Protein AF-A0A8K0K3Z9-F1 (afdb_monomer_lite)

Radius of gyration: 25.79 Å; chains: 1; bounding box: 66×48×70 Å

Secondary structure (DSSP, 8-state):
---HHHHHHHHHHHHHHHHHHHHHT--S---PPPHHHHHHSHHHHHHHHHHHTT----HHHHHHHHHTTT-S-PPP----SS----HHHHHHHHHHHHHHHHHHHHHHHH------------PPPPPPPGGGS-------PPPPGGGGSPP-----

Organism: Ladona fulva (NCBI:txid1238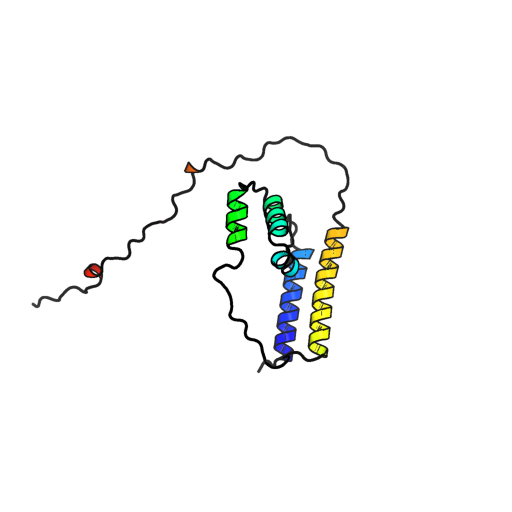51)

InterPro domains:
  IPR027417 P-loop containing nucleoside triphosphate hydrolase [G3DSA:3.40.50.300] (1-84)
  IPR027417 P-loop containing nucleoside triphosphate hydrolase [SSF52540] (10-79)
  IPR051589 Sialate:O-sulfotransferase [PTHR45964] (2-114)

Foldseek 3Di:
DQDPVNVLVVVLVVVLCVLCCCLPVDDDDDDDDDPVCCVVPVLVSVVVVCVSVVHDDDPVVSVVCVVCVVDDPDDDDDDDPDDPDDPVSVVSSVVSVVVSVVSVVVSVVVPDDDDDDDDDDDPDPDDPPPVPPDPDPPDPPPDDPVVPDDDDDDDD

Structure (mmCIF, N/CA/C/O backbone):
data_AF-A0A8K0K3Z9-F1
#
_entry.id   AF-A0A8K0K3Z9-F1
#
loop_
_atom_site.group_PDB
_atom_site.id
_atom_site.type_symbol
_atom_site.label_atom_id
_atom_site.label_alt_id
_atom_site.label_comp_id
_atom_site.label_asym_id
_atom_site.label_entity_id
_atom_site.label_seq_id
_atom_site.pdbx_PDB_ins_code
_atom_site.Cartn_x
_atom_site.Cartn_y
_atom_site.Cartn_z
_atom_site.occupancy
_atom_site.B_iso_or_equiv
_atom_site.auth_seq_id
_atom_site.auth_comp_id
_atom_site.auth_asym_id
_atom_site.auth_atom_id
_atom_site.pdbx_PDB_model_num
ATOM 1 N N . MET A 1 1 ? 7.878 6.175 -28.649 1.00 48.00 1 MET A N 1
ATOM 2 C CA . MET A 1 1 ? 6.999 5.133 -28.070 1.00 48.00 1 MET A CA 1
ATOM 3 C C . MET A 1 1 ? 7.622 4.666 -26.777 1.00 48.00 1 MET A C 1
ATOM 5 O O . MET A 1 1 ? 8.815 4.410 -26.772 1.00 48.00 1 MET A O 1
ATOM 9 N N . LYS A 1 2 ? 6.843 4.592 -25.702 1.00 69.75 2 LYS A N 1
ATOM 10 C CA . LYS A 1 2 ? 7.324 4.077 -24.424 1.00 69.75 2 LYS A CA 1
ATOM 11 C C . LYS A 1 2 ? 7.280 2.549 -24.463 1.00 69.75 2 LYS A C 1
ATOM 13 O O . LYS A 1 2 ? 6.213 2.000 -24.734 1.00 69.75 2 LYS A O 1
ATOM 18 N N . ASN A 1 3 ? 8.412 1.877 -24.271 1.00 91.38 3 ASN A N 1
ATOM 19 C CA . ASN A 1 3 ? 8.440 0.413 -24.292 1.00 91.38 3 ASN A CA 1
ATOM 20 C C . ASN A 1 3 ? 7.974 -0.157 -22.934 1.00 91.38 3 ASN A C 1
ATOM 22 O O . ASN A 1 3 ? 7.695 0.577 -21.979 1.00 91.38 3 ASN A O 1
ATOM 26 N N . TRP A 1 4 ? 7.849 -1.482 -22.845 1.00 94.44 4 TRP A N 1
ATOM 27 C CA . TRP A 1 4 ? 7.407 -2.136 -21.613 1.00 94.44 4 TRP A CA 1
ATOM 28 C C . TRP A 1 4 ? 8.384 -1.914 -20.445 1.00 94.44 4 TRP A C 1
ATOM 30 O O . TRP A 1 4 ? 7.941 -1.657 -19.326 1.00 94.44 4 TRP A O 1
ATOM 40 N N . GLN A 1 5 ? 9.698 -1.931 -20.698 1.00 95.38 5 GLN A N 1
ATOM 41 C CA . GLN A 1 5 ? 10.726 -1.643 -19.691 1.00 95.38 5 GLN A CA 1
ATOM 42 C C . GLN A 1 5 ? 10.535 -0.255 -19.065 1.00 95.38 5 GLN A C 1
ATOM 44 O O . GLN A 1 5 ? 10.545 -0.118 -17.838 1.00 95.38 5 GLN A O 1
ATOM 49 N N . ASP A 1 6 ? 10.312 0.761 -19.894 1.00 95.56 6 ASP A N 1
ATOM 50 C CA . ASP A 1 6 ? 10.098 2.139 -19.465 1.00 95.56 6 ASP A CA 1
ATOM 51 C C . ASP A 1 6 ? 8.804 2.252 -18.651 1.00 95.56 6 ASP A C 1
ATOM 53 O O . ASP A 1 6 ? 8.715 3.016 -17.685 1.00 95.56 6 ASP A O 1
ATOM 57 N N . PHE A 1 7 ? 7.760 1.513 -19.051 1.00 96.31 7 PHE A N 1
ATOM 58 C CA . PHE A 1 7 ? 6.496 1.476 -18.320 1.00 96.31 7 PHE A CA 1
ATOM 59 C C . PHE A 1 7 ? 6.696 0.910 -16.914 1.00 96.31 7 PHE A C 1
ATOM 61 O O . PHE A 1 7 ? 6.320 1.567 -15.943 1.00 96.31 7 PHE A O 1
ATOM 68 N N . VAL A 1 8 ? 7.323 -0.264 -16.798 1.00 97.00 8 VAL A N 1
ATOM 69 C CA . VAL A 1 8 ? 7.598 -0.908 -15.505 1.00 97.00 8 VAL A CA 1
ATOM 70 C C . VAL A 1 8 ? 8.461 -0.007 -14.626 1.00 97.00 8 VAL A C 1
ATOM 72 O O . VAL A 1 8 ? 8.142 0.185 -13.455 1.00 97.00 8 VAL A O 1
ATOM 75 N N . THR A 1 9 ? 9.502 0.599 -15.197 1.00 96.81 9 THR A N 1
ATOM 76 C CA . THR A 1 9 ? 10.405 1.507 -14.477 1.00 96.81 9 THR A CA 1
ATOM 77 C C . THR A 1 9 ? 9.674 2.737 -13.940 1.00 96.81 9 THR A C 1
ATOM 79 O O . THR A 1 9 ? 9.821 3.067 -12.762 1.00 96.81 9 THR A O 1
ATOM 82 N N . GLU A 1 10 ? 8.838 3.395 -14.752 1.00 97.69 10 GLU A N 1
ATOM 83 C CA . GLU A 1 10 ? 8.035 4.532 -14.279 1.00 97.69 10 GLU A CA 1
ATOM 84 C C . GLU A 1 10 ? 7.072 4.103 -13.173 1.00 97.69 10 GLU A C 1
ATOM 86 O O . GLU A 1 10 ? 7.037 4.740 -12.124 1.00 97.69 10 GLU A O 1
ATOM 91 N N . LYS A 1 11 ? 6.316 3.013 -13.368 1.00 97.81 11 LYS A N 1
ATOM 92 C CA . LYS A 1 11 ? 5.328 2.574 -12.373 1.00 97.81 11 LYS A CA 1
ATOM 93 C C . LYS A 1 11 ? 5.972 2.177 -11.056 1.00 97.81 11 LYS A C 1
ATOM 95 O O . LYS A 1 11 ? 5.459 2.567 -10.011 1.00 97.81 11 LYS A O 1
ATOM 100 N N . LEU A 1 12 ? 7.108 1.485 -11.100 1.00 98.38 12 LEU A N 1
ATOM 101 C CA . LEU A 1 12 ? 7.882 1.180 -9.904 1.00 98.38 12 LEU A CA 1
ATOM 102 C C . LEU A 1 12 ? 8.352 2.463 -9.209 1.00 98.38 12 LEU A C 1
ATOM 104 O O . LEU A 1 12 ? 8.183 2.600 -8.002 1.00 98.38 12 LEU A O 1
ATOM 108 N N . THR A 1 13 ? 8.895 3.420 -9.964 1.00 98.25 13 THR A N 1
ATOM 109 C CA . THR A 1 13 ? 9.397 4.690 -9.416 1.00 98.25 13 THR A CA 1
ATOM 110 C C . THR A 1 13 ? 8.284 5.485 -8.742 1.00 98.25 13 THR A C 1
ATOM 112 O O . THR A 1 13 ? 8.441 5.924 -7.604 1.00 98.25 13 THR A O 1
ATOM 115 N N . THR A 1 14 ? 7.139 5.636 -9.412 1.00 98.38 14 THR A N 1
ATOM 116 C CA . THR A 1 14 ? 5.970 6.321 -8.855 1.00 98.38 14 THR A CA 1
ATOM 117 C C . THR A 1 14 ? 5.461 5.610 -7.606 1.00 98.38 14 THR A C 1
ATOM 119 O O . THR A 1 14 ? 5.285 6.260 -6.582 1.00 98.38 14 THR A O 1
ATOM 122 N N . TRP A 1 15 ? 5.285 4.285 -7.654 1.00 98.50 15 TRP A N 1
ATOM 123 C CA . TRP A 1 15 ? 4.812 3.510 -6.507 1.00 98.50 15 TRP A CA 1
ATOM 124 C C . TRP A 1 15 ? 5.746 3.651 -5.300 1.00 98.50 15 TRP A C 1
ATOM 126 O O . TRP A 1 15 ? 5.280 3.955 -4.202 1.00 98.50 15 TRP A O 1
ATOM 136 N N . LYS A 1 16 ? 7.063 3.516 -5.502 1.00 98.44 16 LYS A N 1
ATOM 137 C CA . LYS A 1 16 ? 8.056 3.703 -4.436 1.00 98.44 16 LYS A CA 1
ATOM 138 C C . LYS A 1 16 ? 7.977 5.102 -3.843 1.00 98.44 16 LYS A C 1
ATOM 140 O O . LYS A 1 16 ? 7.865 5.240 -2.630 1.00 98.44 16 LYS A O 1
ATOM 145 N N . LYS A 1 17 ? 8.014 6.133 -4.698 1.00 98.19 17 LYS A N 1
ATOM 146 C CA . LYS A 1 17 ? 7.981 7.534 -4.268 1.00 98.19 17 LYS A CA 1
ATOM 147 C C . LYS A 1 17 ? 6.744 7.813 -3.425 1.00 98.19 17 LYS A C 1
ATOM 149 O O . LYS A 1 17 ? 6.881 8.378 -2.351 1.00 98.19 17 LYS A O 1
ATOM 154 N N . THR A 1 18 ? 5.564 7.391 -3.878 1.00 97.88 18 THR A N 1
ATOM 155 C CA . THR A 1 18 ? 4.318 7.599 -3.134 1.00 97.88 18 THR A CA 1
ATOM 156 C C . THR A 1 18 ? 4.364 6.930 -1.763 1.00 97.88 18 THR A C 1
ATOM 158 O O . THR A 1 18 ? 4.052 7.579 -0.771 1.00 97.88 18 THR A O 1
ATOM 161 N N . ASN A 1 19 ? 4.782 5.665 -1.676 1.00 97.69 19 ASN A N 1
ATOM 162 C CA . ASN A 1 19 ? 4.823 4.970 -0.388 1.00 97.69 19 ASN A CA 1
ATOM 163 C C . ASN A 1 19 ? 5.851 5.590 0.570 1.00 97.69 19 ASN A C 1
ATOM 165 O O . ASN A 1 19 ? 5.528 5.845 1.725 1.00 97.69 19 ASN A O 1
ATOM 169 N N . LEU A 1 20 ? 7.065 5.884 0.098 1.00 97.50 20 LEU A N 1
ATOM 170 C CA . LEU A 1 20 ? 8.099 6.505 0.931 1.00 97.50 20 LEU A CA 1
ATOM 171 C C . LEU A 1 20 ? 7.707 7.914 1.384 1.00 97.50 20 LEU A C 1
ATOM 173 O O . LEU A 1 20 ? 7.948 8.263 2.532 1.00 97.50 20 LEU A O 1
ATOM 177 N N . ASP A 1 21 ? 7.067 8.704 0.524 1.00 96.56 21 ASP A N 1
ATOM 178 C CA . ASP A 1 21 ? 6.589 10.043 0.874 1.00 96.56 21 ASP A CA 1
ATOM 179 C C . ASP A 1 21 ? 5.560 9.992 2.016 1.00 96.56 21 ASP A C 1
ATOM 181 O O . ASP A 1 21 ? 5.705 10.682 3.025 1.00 96.56 21 ASP A O 1
ATOM 185 N N . TRP A 1 22 ? 4.585 9.082 1.936 1.00 95.75 22 TRP A N 1
ATOM 186 C CA . TRP A 1 22 ? 3.626 8.859 3.023 1.00 95.75 22 TRP A CA 1
ATOM 187 C C . TRP A 1 22 ? 4.279 8.354 4.311 1.00 95.75 22 TRP A C 1
ATOM 189 O O . TRP A 1 22 ? 3.858 8.736 5.403 1.00 95.75 22 TRP A O 1
ATOM 199 N N . LEU A 1 23 ? 5.294 7.494 4.218 1.00 94.31 23 LEU A N 1
ATOM 200 C CA . LEU A 1 23 ? 5.971 6.957 5.398 1.00 94.31 23 LEU A CA 1
ATOM 201 C C . LEU A 1 23 ? 6.861 7.999 6.081 1.00 94.31 23 LEU A C 1
ATOM 203 O O . LEU A 1 23 ? 6.858 8.088 7.307 1.00 94.31 23 LEU A O 1
ATOM 207 N N . LEU A 1 24 ? 7.601 8.785 5.302 1.00 93.75 24 LEU A N 1
ATOM 208 C CA . LEU A 1 24 ? 8.678 9.634 5.809 1.00 93.75 24 LEU A CA 1
ATOM 209 C C . LEU A 1 24 ? 8.256 11.094 6.004 1.00 93.75 24 LEU A C 1
ATOM 211 O O . LEU A 1 24 ? 8.755 11.748 6.916 1.00 93.75 24 LEU A O 1
ATOM 215 N N . ASN A 1 25 ? 7.333 11.607 5.185 1.00 94.75 25 ASN A N 1
ATOM 216 C CA . ASN A 1 25 ? 7.023 13.041 5.150 1.00 94.75 25 ASN A CA 1
ATOM 217 C C . ASN A 1 25 ? 5.685 13.394 5.807 1.00 94.75 25 ASN A C 1
ATOM 219 O O . ASN A 1 25 ? 5.540 14.492 6.351 1.00 94.75 25 ASN A O 1
ATOM 223 N N . PHE A 1 26 ? 4.710 12.481 5.824 1.00 94.50 26 PHE A N 1
ATOM 224 C CA . PHE A 1 26 ? 3.487 12.692 6.602 1.00 94.50 26 PHE A CA 1
ATOM 225 C C . PHE A 1 26 ? 3.808 12.666 8.106 1.00 94.50 26 PHE A C 1
ATOM 227 O O . PHE A 1 26 ? 4.570 11.814 8.563 1.00 94.50 26 PHE A O 1
ATOM 234 N N . LYS A 1 27 ? 3.241 13.590 8.890 1.00 92.38 27 LYS A N 1
ATOM 235 C CA . LYS A 1 27 ? 3.552 13.750 10.329 1.00 92.38 27 LYS A CA 1
ATOM 236 C C . LYS A 1 27 ? 2.422 13.331 11.273 1.00 92.38 27 LYS A C 1
ATOM 238 O O . LYS A 1 27 ? 2.630 13.307 12.481 1.00 92.38 27 LYS A O 1
ATOM 243 N N . GLY A 1 28 ? 1.234 13.041 10.747 1.00 92.50 28 GLY A N 1
ATOM 244 C CA . GLY A 1 28 ? 0.082 12.662 11.563 1.00 92.50 28 GLY A CA 1
ATOM 245 C C . GLY A 1 28 ? 0.113 11.198 12.021 1.00 92.50 28 GLY A C 1
ATOM 246 O O . GLY A 1 28 ? 0.953 10.416 11.554 1.00 92.50 28 GLY A O 1
ATOM 247 N N . PRO A 1 29 ? -0.832 10.806 12.898 1.00 91.94 29 PRO A N 1
ATOM 248 C CA . PRO A 1 29 ? -1.092 9.404 13.197 1.00 91.94 29 PRO A CA 1
ATOM 249 C C . PRO A 1 29 ? -1.396 8.648 11.906 1.00 91.94 29 PRO A C 1
ATOM 251 O O . PRO A 1 29 ? -2.161 9.121 11.064 1.00 91.94 29 PRO A O 1
ATOM 254 N N . ARG A 1 30 ? -0.793 7.473 11.748 1.00 92.38 30 ARG A N 1
ATOM 255 C CA . ARG A 1 30 ? -0.965 6.635 10.563 1.00 92.38 30 ARG A CA 1
ATOM 256 C C . ARG A 1 30 ? -1.146 5.185 10.984 1.00 92.38 30 ARG A C 1
ATOM 258 O O . ARG A 1 30 ? -0.463 4.721 11.893 1.00 92.38 30 ARG A O 1
ATOM 265 N N . HIS A 1 31 ? -2.026 4.483 10.287 1.00 94.56 31 HIS A N 1
ATOM 266 C CA . HIS A 1 31 ? -2.206 3.045 10.411 1.00 94.56 31 HIS A CA 1
ATOM 267 C C . HIS A 1 31 ? -2.014 2.426 9.029 1.00 94.56 31 HIS A C 1
ATOM 269 O O . HIS A 1 31 ? -2.692 2.810 8.076 1.00 94.56 31 HIS A O 1
ATOM 275 N N . VAL A 1 32 ? -1.028 1.539 8.907 1.00 95.12 32 VAL A N 1
ATOM 276 C CA . VAL A 1 32 ? -0.655 0.917 7.634 1.00 95.12 32 VAL A CA 1
ATOM 277 C C . VAL A 1 32 ? -1.270 -0.471 7.579 1.00 95.12 32 VAL A C 1
ATOM 279 O O . VAL A 1 32 ? -0.924 -1.322 8.390 1.00 95.12 32 VAL A O 1
ATOM 282 N N . VAL A 1 33 ? -2.139 -0.687 6.596 1.00 95.81 33 VAL A N 1
ATOM 283 C CA . VAL A 1 33 ? -2.759 -1.985 6.315 1.00 95.81 33 VAL A CA 1
ATOM 284 C C . VAL A 1 33 ? -2.068 -2.596 5.104 1.00 95.81 33 VAL A C 1
ATOM 286 O O . VAL A 1 33 ? -2.013 -1.980 4.036 1.00 95.81 33 VAL A O 1
ATOM 289 N N . LEU A 1 34 ? -1.544 -3.811 5.253 1.00 95.31 34 LEU A N 1
ATOM 290 C CA . LEU A 1 34 ? -0.954 -4.553 4.142 1.00 95.31 34 LEU A CA 1
ATOM 291 C C . LEU A 1 34 ? -2.041 -5.357 3.441 1.00 95.31 34 LEU A C 1
ATOM 293 O O . LEU A 1 34 ? -2.772 -6.105 4.083 1.00 95.31 34 LEU A O 1
ATOM 297 N N . TYR A 1 35 ? -2.120 -5.245 2.115 1.00 93.88 35 TYR A N 1
ATOM 298 C CA . TYR A 1 35 ? -3.149 -5.937 1.335 1.00 93.88 35 TYR A CA 1
ATOM 299 C C . TYR A 1 35 ? -3.164 -7.450 1.592 1.00 93.88 35 TYR A C 1
ATOM 301 O O . TYR A 1 35 ? -4.232 -8.017 1.803 1.00 93.88 35 TYR A O 1
ATOM 309 N N . ASP A 1 36 ? -1.992 -8.088 1.641 1.00 93.62 36 ASP A N 1
ATOM 310 C CA . ASP A 1 36 ? -1.889 -9.535 1.859 1.00 93.62 36 ASP A CA 1
ATOM 311 C C . ASP A 1 36 ? -2.407 -9.960 3.242 1.00 93.62 36 ASP A C 1
ATOM 313 O O . ASP A 1 36 ? -3.041 -11.008 3.368 1.00 93.62 36 ASP A O 1
ATOM 317 N N . GLN A 1 37 ? -2.201 -9.131 4.271 1.00 95.38 37 GLN A N 1
ATOM 318 C CA . GLN A 1 37 ? -2.770 -9.363 5.603 1.00 95.38 37 GLN A CA 1
ATOM 319 C C . GLN A 1 37 ? -4.275 -9.107 5.598 1.00 95.38 37 GLN A C 1
ATOM 321 O O . GLN A 1 37 ? -5.036 -9.938 6.079 1.00 95.38 37 GLN A O 1
ATOM 326 N N . LEU A 1 38 ? -4.724 -8.028 4.954 1.00 94.81 38 LEU A N 1
ATOM 327 C CA . LEU A 1 38 ? -6.143 -7.705 4.848 1.00 94.81 38 LEU A CA 1
ATOM 328 C C . LEU A 1 38 ? -6.937 -8.831 4.188 1.00 94.81 38 LEU A C 1
ATOM 330 O O . LEU A 1 38 ? -8.011 -9.162 4.666 1.00 94.81 38 LEU A O 1
ATOM 334 N N . VAL A 1 39 ? -6.440 -9.440 3.109 1.00 91.75 39 VAL A N 1
ATOM 335 C CA . VAL A 1 39 ? -7.183 -10.514 2.426 1.00 91.75 39 VAL A CA 1
ATOM 336 C C . VAL A 1 39 ? -7.145 -11.848 3.169 1.00 91.75 39 VAL A C 1
ATOM 338 O O . VAL A 1 39 ? -8.069 -12.643 3.011 1.00 91.75 39 VAL A O 1
ATOM 341 N N . THR A 1 40 ? -6.103 -12.111 3.962 1.00 94.56 40 THR A N 1
ATOM 342 C CA . THR A 1 40 ? -5.954 -13.370 4.714 1.00 94.56 40 THR A CA 1
ATOM 343 C C . THR A 1 40 ? -6.556 -13.304 6.116 1.00 94.56 40 THR A C 1
ATOM 345 O O . THR A 1 40 ? -7.013 -14.325 6.623 1.00 94.56 40 THR A O 1
ATOM 348 N N . ASN A 1 41 ? -6.615 -12.114 6.715 1.00 95.31 41 ASN A N 1
ATOM 349 C CA . ASN A 1 41 ? -7.038 -11.868 8.089 1.00 95.31 41 ASN A CA 1
ATOM 350 C C . ASN A 1 41 ? -7.948 -10.626 8.197 1.00 95.31 41 ASN A C 1
ATOM 352 O O . ASN A 1 41 ? -7.721 -9.720 8.998 1.00 95.31 41 ASN A O 1
ATOM 356 N N . VAL A 1 42 ? -8.987 -10.582 7.353 1.00 95.06 42 VAL A N 1
ATOM 357 C CA . VAL A 1 42 ? -9.886 -9.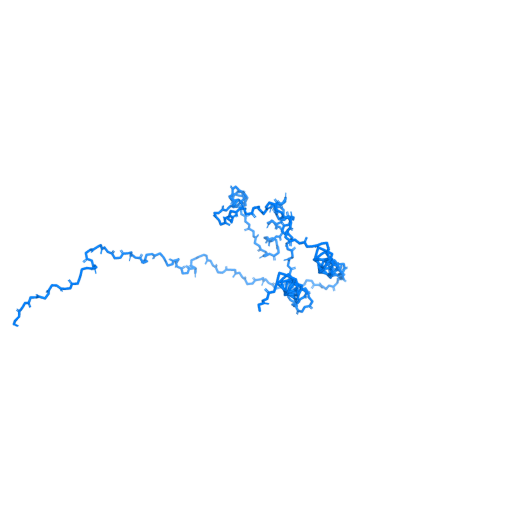421 7.180 1.00 95.06 42 VAL A CA 1
ATOM 358 C C . VAL A 1 42 ? -10.434 -8.892 8.505 1.00 95.06 42 VAL A C 1
ATOM 360 O O . VAL A 1 42 ? -10.505 -7.682 8.695 1.00 95.06 42 VAL A O 1
ATOM 363 N N . GLU A 1 43 ? -10.866 -9.782 9.399 1.00 95.06 43 GLU A N 1
ATOM 364 C CA . GLU A 1 43 ? -11.535 -9.391 10.640 1.00 95.06 43 GLU A CA 1
ATOM 365 C C . GLU A 1 43 ? -10.611 -8.625 11.582 1.00 95.06 43 GLU A C 1
ATOM 367 O O . GLU A 1 43 ? -10.978 -7.548 12.049 1.00 95.06 43 GLU A O 1
ATOM 372 N N . GLU A 1 44 ? -9.409 -9.140 11.827 1.00 96.25 44 GLU A N 1
ATOM 373 C CA . GLU A 1 44 ? -8.457 -8.496 12.731 1.00 96.25 44 GLU A CA 1
ATOM 374 C C . GLU A 1 44 ? -7.914 -7.192 12.144 1.00 96.25 44 GLU A C 1
ATOM 376 O O . GLU A 1 44 ? -7.853 -6.184 12.847 1.00 96.25 44 GLU A O 1
ATOM 381 N N . GLU A 1 45 ? -7.618 -7.159 10.841 1.00 97.25 45 GLU A N 1
ATOM 382 C CA . GLU A 1 45 ? -7.198 -5.924 10.167 1.00 97.25 45 GLU A CA 1
ATOM 383 C C . GLU A 1 45 ? -8.312 -4.865 10.199 1.00 97.25 45 GLU A C 1
ATOM 385 O O . GLU A 1 45 ? -8.058 -3.688 10.459 1.00 97.25 45 GLU A O 1
ATOM 390 N N . LEU A 1 46 ? -9.576 -5.265 10.020 1.00 95.69 46 LEU A N 1
ATOM 391 C CA . LEU A 1 46 ? -10.711 -4.348 10.117 1.00 95.69 46 LEU A CA 1
ATOM 392 C C . LEU A 1 46 ? -10.906 -3.834 11.551 1.00 95.69 46 LEU A C 1
ATOM 394 O O . LEU A 1 46 ? -11.122 -2.636 11.739 1.00 95.69 46 LEU A O 1
ATOM 398 N N . LYS A 1 47 ? -10.782 -4.694 12.569 1.00 96.00 47 LYS A N 1
ATOM 399 C CA . LYS A 1 47 ? -10.800 -4.274 13.982 1.00 96.00 47 LYS A CA 1
ATOM 400 C C . LYS A 1 47 ? -9.667 -3.294 14.290 1.00 96.00 47 LYS A C 1
ATOM 402 O O . LYS A 1 47 ? -9.903 -2.298 14.974 1.00 96.00 47 LYS A O 1
ATOM 407 N N . ALA A 1 48 ? -8.465 -3.530 13.767 1.00 96.44 48 ALA A N 1
ATOM 408 C CA . ALA A 1 48 ? -7.321 -2.643 13.952 1.00 96.44 48 ALA A CA 1
ATOM 409 C C . ALA A 1 48 ? -7.563 -1.256 13.332 1.00 96.44 48 ALA A C 1
ATOM 411 O O . ALA A 1 48 ? -7.308 -0.239 13.982 1.00 96.44 48 ALA A O 1
ATOM 412 N N . VAL A 1 49 ? -8.151 -1.201 12.132 1.00 96.88 49 VAL A N 1
ATOM 413 C CA . VAL A 1 49 ? -8.575 0.056 11.492 1.00 96.88 49 VAL A CA 1
ATOM 414 C C . VAL A 1 49 ? -9.632 0.779 12.330 1.00 96.88 49 VAL A C 1
ATOM 416 O O . VAL A 1 49 ? -9.514 1.982 12.560 1.00 96.88 49 VAL A O 1
ATOM 419 N N . LEU A 1 50 ? -10.658 0.072 12.811 1.00 96.75 50 LEU A N 1
ATOM 420 C CA . LEU A 1 50 ? -11.719 0.662 13.639 1.00 96.75 50 LEU A CA 1
ATOM 421 C C . LEU A 1 50 ? -11.172 1.224 14.955 1.00 96.75 50 LEU A C 1
ATOM 423 O O . LEU A 1 50 ? -11.545 2.329 15.351 1.00 96.75 50 LEU A O 1
ATOM 427 N N . SER A 1 51 ? -10.250 0.492 15.582 1.00 96.81 51 SER A N 1
ATOM 428 C CA . SER A 1 51 ? -9.531 0.924 16.779 1.00 96.81 51 SER A CA 1
ATOM 429 C C . SER A 1 51 ? -8.722 2.194 16.514 1.00 96.81 51 SER A C 1
ATOM 431 O O . SER A 1 51 ? -8.871 3.177 17.233 1.00 96.81 51 SER A O 1
ATOM 433 N N . PHE A 1 52 ? -7.950 2.238 15.424 1.00 97.06 52 PHE A N 1
ATOM 434 C CA . PHE A 1 52 ? -7.204 3.436 15.028 1.00 97.06 52 PHE A CA 1
ATOM 435 C C . PHE A 1 52 ? -8.111 4.656 14.789 1.00 97.06 52 PHE A C 1
ATOM 437 O O . PHE A 1 52 ? -7.743 5.781 15.128 1.00 97.06 52 PHE A O 1
ATOM 444 N N . LEU A 1 53 ? -9.306 4.443 14.232 1.00 96.75 53 LEU A N 1
ATOM 445 C CA . LEU A 1 53 ? -10.304 5.491 14.003 1.00 96.75 53 LEU A CA 1
ATOM 446 C C . LEU A 1 53 ? -11.122 5.851 15.257 1.00 96.75 53 LEU A C 1
ATOM 448 O O . LEU A 1 53 ? -11.965 6.746 15.183 1.00 96.75 53 LEU A O 1
ATOM 452 N N . ASN A 1 54 ? -10.897 5.178 16.392 1.00 96.50 54 ASN A N 1
ATOM 453 C CA . ASN A 1 54 ? -11.685 5.305 17.620 1.00 96.50 54 ASN A CA 1
ATOM 454 C C . ASN A 1 54 ? -13.196 5.117 17.383 1.00 96.50 54 ASN A C 1
ATOM 456 O O . ASN A 1 54 ? -14.026 5.882 17.886 1.00 96.50 54 ASN A O 1
ATOM 460 N N . LEU A 1 55 ? -13.562 4.109 16.587 1.00 96.00 55 LEU A N 1
ATOM 461 C CA . LEU A 1 55 ? -14.950 3.764 16.293 1.00 96.00 55 LEU A CA 1
ATOM 462 C C . LEU A 1 55 ? -15.356 2.477 17.012 1.00 96.00 55 LEU A C 1
ATOM 464 O O . LEU A 1 55 ? -14.796 1.413 16.768 1.00 96.00 55 LEU A O 1
ATOM 468 N N . ASN A 1 56 ? -16.405 2.571 17.829 1.00 91.25 56 ASN A N 1
ATOM 469 C CA . ASN A 1 56 ? -17.054 1.412 18.432 1.00 91.25 56 ASN A CA 1
ATOM 470 C C . ASN A 1 56 ? -18.237 0.984 17.562 1.00 91.25 56 ASN A C 1
ATOM 472 O O . ASN A 1 56 ? -19.179 1.755 17.370 1.00 91.25 56 ASN A O 1
ATOM 476 N N . LEU A 1 57 ? -18.191 -0.243 17.046 1.00 90.94 57 LEU A N 1
ATOM 477 C CA . LEU A 1 57 ? -19.281 -0.849 16.283 1.00 90.94 57 LEU A CA 1
ATOM 478 C C . LEU A 1 57 ? -19.942 -1.968 17.085 1.00 90.94 57 LEU A C 1
ATOM 480 O O . LEU A 1 57 ? -19.301 -2.618 17.911 1.00 90.94 57 LEU A O 1
ATOM 484 N N . SER A 1 58 ? -21.225 -2.213 16.817 1.00 93.25 58 SER A N 1
ATOM 485 C CA . SER A 1 58 ? -21.877 -3.416 17.323 1.00 93.25 58 SER A CA 1
ATOM 486 C C . SER A 1 58 ? -21.259 -4.659 16.667 1.00 93.25 58 SER A C 1
ATOM 488 O O . SER A 1 58 ? -20.869 -4.596 15.495 1.00 93.25 58 SER A O 1
ATOM 490 N N . PRO A 1 59 ? -21.236 -5.810 17.362 1.00 92.38 59 PRO A N 1
ATOM 491 C CA . PRO A 1 59 ? -20.814 -7.076 16.761 1.00 92.38 59 PRO A CA 1
ATOM 492 C C . PRO A 1 59 ? -21.552 -7.369 15.446 1.00 92.38 59 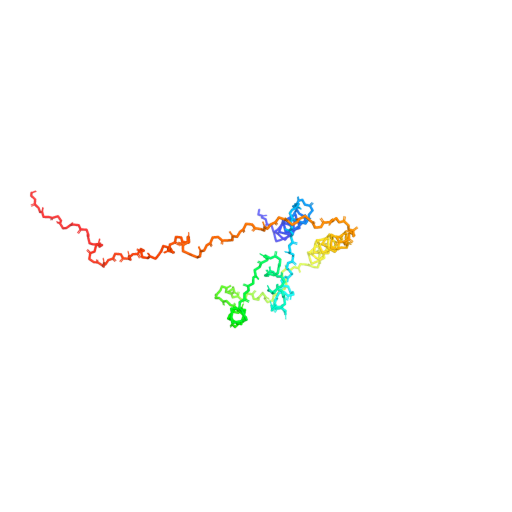PRO A C 1
ATOM 494 O O . PRO A 1 59 ? -20.931 -7.678 14.437 1.00 92.38 59 PRO A O 1
ATOM 497 N N . SER A 1 60 ? -22.861 -7.098 15.406 1.00 95.56 60 SER A N 1
ATOM 498 C CA . SER A 1 60 ? -23.692 -7.288 14.212 1.00 95.56 60 SER A CA 1
ATOM 499 C C . SER A 1 60 ? -23.271 -6.447 12.999 1.00 95.56 60 SER A C 1
ATOM 501 O O . SER A 1 60 ? -23.445 -6.881 11.859 1.00 95.56 60 SER A O 1
ATOM 503 N N . ALA A 1 61 ? -22.726 -5.245 13.210 1.00 95.06 61 ALA A N 1
ATOM 504 C CA . ALA A 1 61 ? -22.240 -4.404 12.121 1.00 95.06 61 ALA A CA 1
ATOM 505 C C . ALA A 1 61 ? -20.929 -4.953 11.542 1.00 95.06 61 ALA A C 1
ATOM 507 O O . ALA A 1 61 ? -20.753 -4.956 10.320 1.00 95.06 61 ALA A O 1
ATOM 508 N N . LEU A 1 62 ? -20.043 -5.462 12.406 1.00 94.56 62 LEU A N 1
ATOM 509 C CA . LEU A 1 62 ? -18.822 -6.143 11.984 1.00 94.56 62 LEU A CA 1
ATOM 510 C C . LEU A 1 62 ? -19.156 -7.429 11.213 1.00 94.56 62 LEU A C 1
ATOM 512 O O . LEU A 1 62 ? -18.664 -7.610 10.102 1.00 94.56 62 LEU A O 1
ATOM 516 N N . ASP A 1 63 ? -20.068 -8.252 11.732 1.00 95.81 63 ASP A N 1
ATOM 517 C CA . ASP A 1 63 ? -20.525 -9.484 11.077 1.00 95.81 63 ASP A CA 1
ATOM 518 C C . ASP A 1 63 ? -21.110 -9.207 9.686 1.00 95.81 63 ASP A C 1
ATOM 520 O O . ASP A 1 63 ? -20.804 -9.898 8.709 1.00 95.81 63 ASP A O 1
ATOM 524 N N . CYS A 1 64 ? -21.916 -8.147 9.564 1.00 94.81 64 CYS A N 1
ATOM 525 C CA . CYS A 1 64 ? -22.466 -7.715 8.283 1.00 94.81 64 CYS A CA 1
ATOM 526 C C . CYS A 1 64 ? -21.352 -7.373 7.282 1.00 94.81 64 CYS A C 1
ATOM 528 O O . CYS A 1 64 ? -21.392 -7.839 6.138 1.00 94.81 64 CYS A O 1
ATOM 530 N N . ALA A 1 65 ? -20.332 -6.621 7.707 1.00 93.56 65 ALA A N 1
ATOM 531 C CA . ALA A 1 65 ? -19.193 -6.280 6.859 1.00 93.56 65 ALA A CA 1
ATOM 532 C C . ALA A 1 65 ? -18.404 -7.530 6.429 1.00 93.56 65 ALA A C 1
ATOM 534 O O . ALA A 1 65 ? -18.104 -7.689 5.244 1.00 93.56 65 ALA A O 1
ATOM 535 N N . LEU A 1 66 ? -18.142 -8.457 7.355 1.00 94.25 66 LEU A N 1
ATOM 536 C CA . LEU A 1 66 ? -17.423 -9.705 7.080 1.00 94.25 66 LEU A CA 1
ATOM 537 C C . LEU A 1 66 ? -18.182 -10.618 6.115 1.00 94.25 66 LEU A C 1
ATOM 539 O O . LEU A 1 66 ? -17.579 -11.196 5.209 1.00 94.25 66 LEU A O 1
ATOM 543 N N . SER A 1 67 ? -19.508 -10.699 6.247 1.00 94.25 67 SER A N 1
ATOM 544 C CA . SER A 1 67 ? -20.362 -11.479 5.340 1.00 94.25 67 SER A CA 1
ATOM 545 C C . SER A 1 67 ? -20.369 -10.946 3.899 1.00 94.25 67 SER A C 1
ATOM 547 O O . SER A 1 67 ? -20.741 -11.664 2.972 1.00 94.25 67 SER A O 1
ATOM 549 N N . ARG A 1 68 ? -19.936 -9.693 3.693 1.00 91.69 68 ARG A N 1
ATOM 550 C CA . ARG A 1 68 ? -19.924 -8.989 2.399 1.00 91.69 68 ARG A CA 1
ATOM 551 C C . ARG A 1 68 ? -18.515 -8.615 1.923 1.00 91.69 68 ARG A C 1
ATOM 553 O O . ARG A 1 68 ? -18.387 -7.789 1.016 1.00 91.69 68 ARG A O 1
ATOM 560 N N . ARG A 1 69 ? -17.469 -9.228 2.490 1.00 88.56 69 ARG A N 1
ATOM 561 C CA . ARG A 1 69 ? -16.051 -8.902 2.226 1.00 88.56 69 ARG A CA 1
ATOM 562 C C . ARG A 1 69 ? -15.642 -8.978 0.753 1.00 88.56 69 ARG A C 1
ATOM 564 O O . ARG A 1 69 ? -14.755 -8.250 0.323 1.00 88.56 69 ARG A O 1
ATOM 571 N N . GLU A 1 70 ? -16.301 -9.814 -0.044 1.00 85.44 70 GLU A N 1
ATOM 572 C CA . GLU A 1 70 ? -16.031 -9.932 -1.474 1.00 85.44 70 GLU A CA 1
ATOM 573 C C . GLU A 1 70 ? -16.340 -8.654 -2.272 1.00 85.44 70 GLU A C 1
ATOM 575 O O . GLU A 1 70 ? -15.642 -8.375 -3.249 1.00 85.44 70 GLU A O 1
ATOM 580 N N . GLY A 1 71 ? -17.375 -7.900 -1.886 1.00 83.12 71 GLY A N 1
ATOM 581 C CA . GLY A 1 71 ? -17.832 -6.700 -2.592 1.00 83.12 71 GLY A CA 1
ATOM 582 C C . GLY A 1 71 ? -18.299 -6.922 -4.045 1.00 83.12 71 GLY A C 1
ATOM 583 O O . GLY A 1 71 ? -18.211 -8.012 -4.613 1.00 83.12 71 GLY A O 1
ATOM 584 N N . ILE A 1 72 ? -18.809 -5.850 -4.666 1.00 82.75 72 ILE A N 1
ATOM 585 C CA . ILE A 1 72 ? -19.317 -5.857 -6.056 1.00 82.75 72 ILE A CA 1
ATOM 586 C C . ILE A 1 72 ? -18.291 -5.357 -7.087 1.00 82.75 72 ILE A C 1
ATOM 588 O O . ILE A 1 72 ? -18.397 -5.652 -8.276 1.00 82.75 72 ILE A O 1
ATOM 592 N N . TYR A 1 73 ? -17.260 -4.632 -6.645 1.00 79.19 73 TYR A N 1
ATOM 593 C CA . TYR A 1 73 ? -16.242 -4.035 -7.512 1.00 79.19 73 TYR A CA 1
ATOM 594 C C . TYR A 1 73 ? -15.053 -4.979 -7.722 1.00 79.19 73 TYR A C 1
ATOM 596 O O . TYR A 1 73 ? -13.939 -4.720 -7.272 1.00 79.19 73 TYR A O 1
ATOM 604 N N . LYS A 1 74 ? -15.280 -6.094 -8.427 1.00 81.12 74 LYS A N 1
ATOM 605 C CA . LYS A 1 74 ? -14.213 -7.040 -8.787 1.00 81.12 74 LYS A CA 1
ATOM 606 C C . LYS A 1 74 ? -13.782 -6.874 -10.236 1.00 81.12 74 LYS A C 1
ATOM 608 O O . LYS A 1 74 ? -14.573 -7.015 -11.168 1.00 81.12 74 LYS A O 1
ATOM 613 N N . ARG A 1 75 ? -12.484 -6.658 -10.450 1.00 83.44 75 ARG A N 1
ATOM 614 C CA . ARG A 1 75 ? -11.894 -6.747 -11.789 1.00 83.44 75 ARG A CA 1
ATOM 615 C C . ARG A 1 75 ? -11.797 -8.219 -12.184 1.00 83.44 75 ARG A C 1
ATOM 617 O O . ARG A 1 75 ? -11.233 -9.018 -11.439 1.00 83.44 75 ARG A O 1
ATOM 624 N N . ARG A 1 76 ? -12.296 -8.583 -13.372 1.00 82.12 76 ARG A N 1
ATOM 625 C CA . ARG A 1 76 ? -12.060 -9.927 -13.926 1.00 82.12 76 ARG A CA 1
ATOM 626 C C . ARG A 1 76 ? -10.553 -10.178 -13.999 1.00 82.12 76 ARG A C 1
ATOM 628 O O . ARG A 1 76 ? -9.827 -9.361 -14.575 1.00 82.12 76 ARG A O 1
ATOM 635 N N . ARG A 1 77 ? -10.089 -11.294 -13.427 1.00 79.25 77 ARG A N 1
ATOM 636 C CA . ARG A 1 77 ? -8.688 -11.716 -13.534 1.00 79.25 77 ARG A CA 1
ATOM 637 C C . ARG A 1 77 ? -8.360 -11.937 -15.008 1.00 79.25 77 ARG A C 1
ATOM 639 O O . ARG A 1 77 ? -8.928 -12.813 -15.649 1.00 79.25 77 ARG A O 1
ATOM 646 N N . ARG A 1 78 ? -7.450 -11.124 -15.540 1.00 81.31 78 ARG A N 1
ATOM 647 C CA . ARG A 1 78 ? -6.832 -11.345 -16.847 1.00 81.31 78 ARG A CA 1
ATOM 648 C C . ARG A 1 78 ? -5.506 -12.041 -16.585 1.00 81.31 78 ARG A C 1
ATOM 650 O O . ARG A 1 78 ? -4.512 -11.374 -16.317 1.00 81.31 78 ARG A O 1
ATOM 657 N N . ALA A 1 79 ? -5.523 -13.370 -16.559 1.00 81.50 79 ALA A N 1
ATOM 658 C CA . ALA A 1 79 ? -4.285 -14.134 -16.528 1.00 81.50 79 ALA A CA 1
ATOM 659 C C . ALA A 1 79 ? -3.640 -14.025 -17.912 1.00 81.50 79 ALA A C 1
ATOM 661 O O . ALA A 1 79 ? -4.268 -14.363 -18.916 1.00 81.50 79 ALA A O 1
ATOM 662 N N . LEU A 1 80 ? -2.419 -13.500 -17.970 1.00 86.81 80 LEU A N 1
ATOM 663 C CA . LEU A 1 80 ? -1.606 -13.623 -19.172 1.00 86.81 80 LEU A CA 1
ATOM 664 C C . LEU A 1 80 ? -1.076 -15.063 -19.226 1.00 86.81 80 LEU A C 1
ATOM 666 O O . LEU A 1 80 ? -0.694 -15.594 -18.182 1.00 86.81 80 LEU A O 1
ATOM 670 N N . PRO A 1 81 ? -1.032 -15.702 -20.406 1.00 91.88 81 PRO A N 1
ATOM 671 C CA . PRO A 1 81 ? -0.484 -17.052 -20.538 1.00 91.88 81 PRO A CA 1
ATOM 672 C C . PRO A 1 81 ? 1.045 -17.081 -20.383 1.00 91.88 81 PRO A C 1
ATOM 674 O O . PRO A 1 81 ? 1.646 -18.149 -20.378 1.00 91.88 81 PRO A O 1
ATOM 677 N N . PHE A 1 82 ? 1.677 -15.911 -20.269 1.00 92.25 82 PHE A N 1
ATOM 678 C CA . PHE A 1 82 ? 3.107 -15.741 -20.076 1.00 92.25 82 PHE A CA 1
ATOM 679 C C . PHE A 1 82 ? 3.378 -14.706 -18.985 1.00 92.25 82 PHE A C 1
ATOM 681 O O . PHE A 1 82 ? 2.533 -13.868 -18.657 1.00 92.25 82 PHE A O 1
ATOM 688 N N . ASP A 1 83 ? 4.591 -14.751 -18.452 1.00 91.69 83 ASP A N 1
ATOM 689 C CA . ASP A 1 83 ? 5.107 -13.738 -17.549 1.00 91.69 83 ASP A CA 1
ATOM 690 C C . ASP A 1 83 ? 5.571 -12.506 -18.337 1.00 91.69 83 ASP A C 1
ATOM 692 O O . ASP A 1 83 ? 6.531 -12.608 -19.105 1.00 91.69 83 ASP A O 1
ATOM 696 N N . PRO A 1 84 ? 4.938 -11.333 -18.170 1.00 94.12 84 PRO A N 1
ATOM 697 C CA . PRO A 1 84 ? 5.351 -10.150 -18.907 1.00 94.12 84 PRO A CA 1
ATOM 698 C C . PRO A 1 84 ? 6.676 -9.567 -18.395 1.00 94.12 84 PRO A C 1
ATOM 700 O O . PRO A 1 84 ? 7.222 -8.675 -19.037 1.00 94.12 84 PRO A O 1
ATOM 703 N N . TYR A 1 85 ? 7.206 -10.006 -17.250 1.00 95.94 85 TYR A N 1
ATOM 704 C CA . TYR A 1 85 ? 8.401 -9.422 -16.645 1.00 95.94 85 TYR A CA 1
ATOM 705 C C . TYR A 1 85 ? 9.661 -10.225 -16.961 1.00 95.94 85 TYR A C 1
ATOM 707 O O . TYR A 1 85 ? 9.730 -11.431 -16.746 1.00 95.94 85 TYR A O 1
ATOM 715 N N . THR A 1 86 ? 10.720 -9.533 -17.379 1.00 96.94 86 THR A N 1
ATOM 716 C CA . THR A 1 86 ? 12.052 -10.146 -17.460 1.00 96.94 86 THR A CA 1
ATOM 717 C C . THR A 1 86 ? 12.623 -10.395 -16.053 1.00 96.94 86 THR A C 1
ATOM 719 O O . THR A 1 86 ? 12.217 -9.730 -15.089 1.00 96.94 86 THR A O 1
ATOM 722 N N . PRO A 1 87 ? 13.635 -11.272 -15.897 1.00 97.50 87 PRO A N 1
ATOM 723 C CA . PRO A 1 87 ? 14.313 -11.462 -14.612 1.00 97.50 87 PRO A CA 1
ATOM 724 C C . PRO A 1 87 ? 14.871 -10.159 -14.018 1.00 97.50 87 PRO A C 1
ATOM 726 O O . PRO A 1 87 ? 14.765 -9.930 -12.812 1.00 97.50 87 PRO A O 1
ATOM 729 N N . SER A 1 88 ? 15.399 -9.264 -14.861 1.00 97.31 88 SER A N 1
ATOM 730 C CA . SER A 1 88 ? 15.903 -7.956 -14.428 1.00 97.31 88 SER A CA 1
ATOM 731 C C . SER A 1 88 ? 14.794 -7.040 -13.904 1.00 97.31 88 SER A C 1
ATOM 733 O O . SER A 1 88 ? 14.977 -6.402 -12.865 1.00 97.31 88 SER A O 1
ATOM 735 N N . MET A 1 89 ? 13.624 -7.019 -14.555 1.00 97.88 89 MET A N 1
ATOM 736 C CA . MET A 1 89 ? 12.452 -6.282 -14.070 1.00 97.88 89 MET A CA 1
ATOM 737 C C . MET A 1 89 ? 11.976 -6.826 -12.726 1.00 97.88 89 MET A C 1
ATOM 739 O O . MET A 1 89 ? 11.734 -6.050 -11.806 1.00 97.88 89 MET A O 1
ATOM 743 N N . ARG A 1 90 ? 11.888 -8.153 -12.577 1.00 97.69 90 ARG A N 1
ATOM 744 C CA . ARG A 1 90 ? 11.496 -8.785 -11.309 1.00 97.69 90 ARG A CA 1
ATOM 745 C C . ARG A 1 90 ? 12.451 -8.435 -10.178 1.00 97.69 90 ARG A C 1
ATOM 747 O O . ARG A 1 90 ? 12.001 -8.116 -9.082 1.00 97.69 90 ARG A O 1
ATOM 754 N N . ALA A 1 91 ? 13.753 -8.457 -10.446 1.00 98.25 91 ALA A N 1
ATOM 755 C CA . ALA A 1 91 ? 14.756 -8.057 -9.469 1.00 98.25 91 ALA A CA 1
ATOM 756 C C . ALA A 1 91 ? 14.602 -6.579 -9.069 1.00 98.25 91 ALA A C 1
ATOM 758 O O . ALA A 1 91 ? 14.714 -6.254 -7.891 1.00 98.25 91 ALA A O 1
ATOM 759 N N . ALA A 1 92 ? 14.301 -5.687 -10.019 1.00 98.19 92 ALA A N 1
ATOM 760 C CA . ALA A 1 92 ? 14.032 -4.281 -9.721 1.00 98.19 92 ALA A CA 1
ATOM 761 C C . ALA A 1 92 ? 12.764 -4.095 -8.871 1.00 98.19 92 ALA A C 1
ATOM 763 O O . ALA A 1 92 ? 12.812 -3.372 -7.878 1.00 98.19 92 ALA A O 1
ATOM 764 N N . LEU A 1 93 ? 11.667 -4.779 -9.217 1.00 98.44 93 LEU A N 1
ATOM 765 C CA . LEU A 1 93 ? 10.416 -4.759 -8.450 1.00 98.44 93 LEU A CA 1
ATOM 766 C C . LEU A 1 93 ? 10.646 -5.216 -7.002 1.00 98.44 93 LEU A C 1
ATOM 768 O O . LEU A 1 93 ? 10.282 -4.490 -6.083 1.00 98.44 93 LEU A O 1
ATOM 772 N N . ARG A 1 94 ? 11.331 -6.352 -6.805 1.00 98.38 94 ARG A N 1
ATOM 773 C CA . ARG A 1 94 ? 11.670 -6.878 -5.470 1.00 98.38 94 ARG A CA 1
ATOM 774 C C . ARG A 1 94 ? 12.505 -5.901 -4.650 1.00 98.38 94 ARG A C 1
ATOM 776 O O . ARG A 1 94 ? 12.180 -5.654 -3.500 1.00 98.38 94 ARG A O 1
ATOM 783 N N . ARG A 1 95 ? 13.545 -5.301 -5.243 1.00 98.44 95 ARG A N 1
ATOM 784 C CA . ARG A 1 95 ? 14.355 -4.283 -4.549 1.00 98.44 95 ARG A CA 1
ATOM 785 C C . ARG A 1 95 ? 13.521 -3.073 -4.137 1.00 98.44 95 ARG A C 1
ATOM 787 O O . ARG A 1 95 ? 13.707 -2.539 -3.052 1.00 98.44 95 ARG A O 1
ATOM 794 N N . GLY A 1 96 ? 12.611 -2.628 -5.004 1.00 98.31 96 GLY A N 1
ATOM 795 C CA . GLY A 1 96 ? 11.738 -1.500 -4.698 1.00 98.31 96 GLY A CA 1
ATOM 796 C C . GLY A 1 96 ? 10.757 -1.790 -3.565 1.00 98.31 96 GLY A C 1
ATOM 797 O O . GLY A 1 96 ? 10.560 -0.936 -2.706 1.00 98.31 96 GLY A O 1
ATOM 798 N N . GLU A 1 97 ? 10.180 -2.988 -3.553 1.00 97.94 97 GLU A N 1
ATOM 799 C CA . GLU A 1 97 ? 9.344 -3.481 -2.459 1.00 97.94 97 GLU A CA 1
ATOM 800 C C . GLU A 1 97 ? 10.134 -3.567 -1.147 1.00 97.94 97 GLU A C 1
ATOM 802 O O . GLU A 1 97 ? 9.706 -3.022 -0.132 1.00 97.94 97 GLU A O 1
ATOM 807 N N . GLU A 1 98 ? 11.314 -4.187 -1.175 1.00 98.31 98 GLU A N 1
ATOM 808 C CA . GLU A 1 98 ? 12.172 -4.358 -0.002 1.00 98.31 98 GLU A CA 1
ATOM 809 C C . GLU A 1 98 ? 12.575 -3.019 0.624 1.00 98.31 98 GLU A C 1
ATOM 811 O O . GLU A 1 98 ? 12.542 -2.882 1.846 1.00 98.31 98 GLU A O 1
ATOM 816 N N . GLU A 1 99 ? 12.882 -2.011 -0.194 1.00 98.19 99 GLU A N 1
ATOM 817 C CA . GLU A 1 99 ? 13.201 -0.658 0.267 1.00 98.19 99 GLU A CA 1
ATOM 818 C C . GLU A 1 99 ? 12.030 -0.016 1.026 1.00 98.19 99 GLU A C 1
ATOM 820 O O . GLU A 1 99 ? 12.211 0.475 2.143 1.00 98.19 99 GLU A O 1
ATOM 825 N N . VAL A 1 100 ? 10.816 -0.073 0.465 1.00 98.06 100 VAL A N 1
ATOM 826 C CA . VAL A 1 100 ? 9.604 0.454 1.117 1.00 98.06 100 VAL A CA 1
ATOM 827 C C . VAL A 1 100 ? 9.312 -0.302 2.412 1.00 98.06 100 VAL A C 1
ATOM 829 O O . VAL A 1 100 ? 9.062 0.308 3.452 1.00 98.06 100 VAL A O 1
ATOM 832 N N . MET A 1 101 ? 9.391 -1.632 2.377 1.00 97.19 101 MET A N 1
ATOM 833 C CA . MET A 1 101 ? 9.121 -2.472 3.542 1.00 97.19 101 MET A CA 1
ATOM 834 C C . MET A 1 101 ? 10.179 -2.298 4.637 1.00 97.19 101 MET A C 1
ATOM 836 O O . MET A 1 101 ? 9.855 -2.355 5.822 1.00 97.19 101 MET A O 1
ATOM 840 N N . SER A 1 102 ? 11.437 -2.048 4.270 1.00 97.12 102 SER A N 1
ATOM 841 C CA . SER A 1 102 ? 12.501 -1.722 5.220 1.00 97.12 102 SER A CA 1
ATOM 842 C C . SER A 1 102 ? 12.248 -0.381 5.905 1.00 97.12 102 SER A C 1
ATOM 844 O O . SER A 1 102 ? 12.346 -0.298 7.129 1.00 97.12 102 SER A O 1
ATOM 846 N N . ALA A 1 103 ? 11.854 0.647 5.146 1.00 96.31 103 ALA A N 1
ATOM 847 C CA . ALA A 1 103 ? 11.479 1.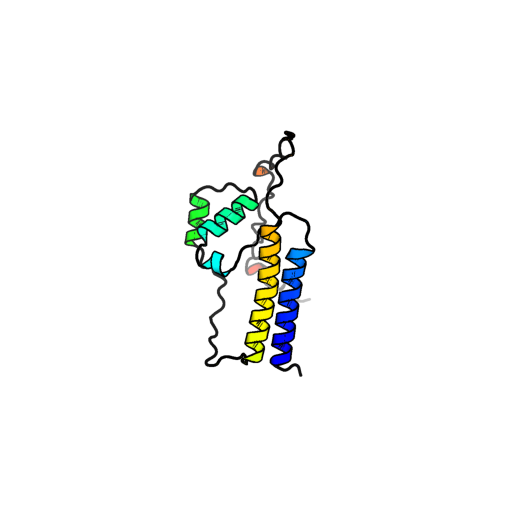941 5.711 1.00 96.31 103 ALA A CA 1
ATOM 848 C C . ALA A 1 103 ? 10.297 1.812 6.689 1.00 96.31 103 ALA A C 1
ATOM 850 O O . ALA A 1 103 ? 10.346 2.353 7.794 1.00 96.31 103 ALA A O 1
ATOM 851 N N . LEU A 1 104 ? 9.272 1.032 6.324 1.00 95.62 104 LEU A N 1
ATOM 852 C CA . LEU A 1 104 ? 8.130 0.751 7.194 1.00 95.62 104 LEU A CA 1
ATOM 853 C C . LEU A 1 104 ? 8.557 0.055 8.495 1.00 95.62 104 LEU A C 1
ATOM 855 O O . LEU A 1 104 ? 8.195 0.513 9.577 1.00 95.62 104 LEU A O 1
ATOM 859 N N . ARG A 1 105 ? 9.360 -1.017 8.418 1.00 95.00 105 ARG A N 1
ATOM 860 C CA . ARG A 1 105 ? 9.866 -1.717 9.615 1.00 95.00 105 ARG A CA 1
ATOM 861 C C . ARG A 1 105 ? 10.708 -0.805 10.503 1.00 95.00 105 ARG A C 1
ATOM 863 O O . ARG A 1 105 ? 10.562 -0.850 11.723 1.00 95.00 105 ARG A O 1
ATOM 870 N N . GLY A 1 106 ? 11.558 0.029 9.903 1.00 93.12 106 GLY A N 1
ATOM 871 C CA . GLY A 1 106 ? 12.358 1.019 10.624 1.00 93.12 106 GLY A CA 1
ATOM 872 C C . GLY A 1 106 ? 11.482 1.987 11.418 1.00 93.12 106 GLY A C 1
ATOM 873 O O . GLY A 1 106 ? 11.723 2.202 12.606 1.00 93.12 106 GLY A O 1
ATOM 874 N N . LEU A 1 107 ? 10.410 2.489 10.798 1.00 88.81 107 LEU A N 1
ATOM 875 C CA . LEU A 1 107 ? 9.452 3.372 11.459 1.00 88.81 107 LEU A CA 1
ATOM 876 C C . LEU A 1 107 ? 8.762 2.672 12.638 1.00 88.81 107 LEU A C 1
ATOM 878 O O . LEU A 1 107 ? 8.781 3.205 13.744 1.00 88.81 107 LEU A O 1
ATOM 882 N N . LEU A 1 108 ? 8.245 1.456 12.434 1.00 86.19 108 LEU A N 1
ATOM 883 C CA . LEU A 1 108 ? 7.579 0.675 13.487 1.00 86.19 108 LEU A CA 1
ATOM 884 C C . LEU A 1 108 ? 8.513 0.339 14.660 1.00 86.19 108 LEU A C 1
ATOM 886 O O . LEU A 1 108 ? 8.079 0.300 15.808 1.00 86.19 108 LEU A O 1
ATOM 890 N N . SER A 1 109 ? 9.802 0.131 14.382 1.00 84.75 109 SER A N 1
ATOM 891 C CA . SER A 1 109 ? 10.811 -0.150 15.411 1.00 84.75 109 SER A CA 1
ATOM 892 C C . SER A 1 109 ? 11.164 1.104 16.221 1.00 84.75 109 SER A C 1
ATOM 894 O O . SER A 1 109 ? 11.384 1.029 17.429 1.00 84.75 109 SER A O 1
ATOM 896 N N . SER A 1 110 ? 11.183 2.272 15.567 1.00 71.12 110 SER A N 1
ATOM 897 C CA . SER A 1 110 ? 11.464 3.567 16.205 1.00 71.12 110 SER A CA 1
ATOM 898 C C . SER A 1 110 ? 10.331 4.061 17.111 1.00 71.12 110 SER A C 1
ATOM 900 O O . SER A 1 110 ? 10.577 4.805 18.056 1.00 71.12 110 SER A O 1
ATOM 902 N N . THR A 1 111 ? 9.096 3.609 16.879 1.00 61.06 111 THR A N 1
ATOM 903 C CA . THR A 1 111 ? 7.907 3.976 17.663 1.00 61.06 111 THR A CA 1
ATOM 904 C C . THR A 1 111 ? 7.713 3.098 18.905 1.00 61.06 111 THR A C 1
ATOM 906 O O . THR A 1 111 ? 6.587 2.754 19.257 1.00 61.06 111 THR A O 1
ATOM 909 N N . SER A 1 112 ? 8.798 2.717 19.585 1.00 41.03 112 SER A N 1
ATOM 910 C CA . SER A 1 112 ? 8.696 2.146 20.934 1.00 41.03 112 SER A CA 1
ATOM 911 C C . SER A 1 112 ? 8.321 3.260 21.926 1.00 41.03 112 SER A C 1
ATOM 913 O O . SER A 1 112 ? 8.912 4.339 21.867 1.00 41.03 112 SER A O 1
ATOM 915 N N . PRO A 1 113 ? 7.344 3.058 22.828 1.00 48.69 113 PRO A N 1
ATOM 916 C CA . PRO A 1 113 ? 6.839 4.129 23.678 1.00 48.69 113 PRO A CA 1
ATOM 917 C C . PRO A 1 113 ? 7.868 4.542 24.736 1.00 48.69 113 PRO A C 1
ATOM 919 O O . PRO A 1 113 ? 8.160 3.796 25.672 1.00 48.69 113 PRO A O 1
ATOM 922 N N . THR A 1 114 ? 8.357 5.779 24.641 1.00 34.41 114 THR A N 1
ATOM 923 C CA . THR A 1 114 ? 8.946 6.489 25.779 1.00 34.41 114 THR A CA 1
ATOM 924 C C . THR A 1 114 ? 7.863 6.627 26.850 1.00 34.41 114 THR A C 1
ATOM 926 O O . THR A 1 114 ? 6.875 7.338 26.665 1.00 34.41 114 THR A O 1
ATOM 929 N N . LYS A 1 115 ? 8.021 5.918 27.974 1.00 44.66 115 LYS A N 1
ATOM 930 C CA . LYS A 1 115 ? 7.224 6.148 29.185 1.00 44.66 115 LYS A CA 1
ATOM 931 C C . LYS A 1 115 ? 7.367 7.613 29.606 1.00 44.66 115 LYS A C 1
ATOM 933 O O . LYS A 1 115 ? 8.472 8.047 29.914 1.00 44.66 115 LYS A O 1
ATOM 938 N N . GLY A 1 116 ? 6.237 8.310 29.718 1.00 37.50 116 GLY A N 1
ATOM 939 C CA . GLY A 1 116 ? 6.110 9.510 30.543 1.00 37.50 116 GLY A CA 1
ATOM 940 C C . GLY A 1 116 ? 5.549 10.731 29.823 1.00 37.50 116 GLY A C 1
ATOM 941 O O . GLY A 1 116 ? 6.305 11.528 29.288 1.00 37.50 116 GLY A O 1
ATOM 942 N N . ALA A 1 117 ? 4.234 10.928 29.913 1.00 36.28 117 ALA A N 1
ATOM 943 C CA . ALA A 1 117 ? 3.650 12.236 30.208 1.00 36.28 117 ALA A CA 1
ATOM 944 C C . ALA A 1 117 ? 2.213 12.037 30.708 1.00 36.28 117 ALA A C 1
ATOM 946 O O . ALA A 1 117 ? 1.435 11.275 30.141 1.00 36.28 117 ALA A O 1
ATOM 947 N N . SER A 1 118 ? 1.931 12.689 31.829 1.00 38.91 118 SER A N 1
ATOM 948 C CA . SER A 1 118 ? 0.734 12.584 32.654 1.00 38.91 118 SER A CA 1
ATOM 949 C C . SER A 1 118 ? -0.558 12.896 31.896 1.00 38.91 118 SER A C 1
ATOM 951 O O . SER A 1 118 ? -0.601 13.804 31.068 1.00 38.91 118 SER A O 1
ATOM 953 N N . ALA A 1 119 ? -1.626 12.177 32.244 1.00 41.81 119 ALA A N 1
ATOM 954 C CA . ALA A 1 119 ? -2.981 12.467 31.805 1.00 41.81 119 ALA A CA 1
ATOM 955 C C . ALA A 1 119 ? -3.388 13.889 32.232 1.00 41.81 119 ALA A C 1
ATOM 957 O O . ALA A 1 119 ? -3.443 14.199 33.421 1.00 41.81 119 ALA A O 1
ATOM 958 N N . SER A 1 120 ? -3.691 14.743 31.253 1.00 40.66 120 SER A N 1
ATOM 959 C CA . SER A 1 120 ? -4.517 15.932 31.450 1.00 40.66 120 SER A CA 1
ATOM 960 C C . SER A 1 120 ? -5.892 15.619 30.871 1.00 40.66 120 SER A C 1
ATOM 962 O O . SER A 1 120 ? -6.069 15.506 29.658 1.00 40.66 120 SER A O 1
ATOM 964 N N . THR A 1 121 ? -6.847 15.381 31.764 1.00 48.38 121 THR A N 1
ATOM 965 C CA . THR A 1 121 ? -8.243 15.092 31.440 1.00 48.38 121 THR A CA 1
ATOM 966 C C . THR A 1 121 ? -8.894 16.344 30.860 1.00 48.38 121 THR A C 1
ATOM 968 O O . THR A 1 121 ? -9.385 17.194 31.594 1.00 48.38 121 THR A O 1
ATOM 971 N N . THR A 1 122 ? -8.920 16.445 29.533 1.00 48.00 122 THR A N 1
ATOM 972 C CA . THR A 1 122 ? -9.926 17.243 28.825 1.00 48.00 122 THR A CA 1
ATOM 973 C C . THR A 1 122 ? -10.847 16.259 28.105 1.00 48.00 122 THR A C 1
ATOM 975 O O . THR A 1 122 ? -10.341 15.425 27.349 1.00 48.00 122 THR A O 1
ATOM 978 N N . PRO A 1 123 ? -12.171 16.280 28.344 1.00 48.03 123 PRO A N 1
ATOM 979 C CA . PRO A 1 123 ? -13.092 15.406 27.631 1.00 48.03 123 PRO A CA 1
ATOM 980 C C . PRO A 1 123 ? -13.017 15.676 26.121 1.00 48.03 123 PRO A C 1
ATOM 982 O O . PRO A 1 123 ? -12.948 16.841 25.721 1.00 48.03 123 PRO A O 1
ATOM 985 N N . PRO A 1 124 ? -13.048 14.638 25.268 1.00 56.44 124 PRO A N 1
ATOM 986 C CA . PRO A 1 124 ? -13.149 14.835 23.830 1.00 56.44 124 PRO A CA 1
ATOM 987 C C . PRO A 1 124 ? -14.473 15.542 23.487 1.00 56.44 124 PRO A C 1
ATOM 989 O O . PRO A 1 124 ? -15.479 15.309 24.167 1.00 56.44 124 PRO A O 1
ATOM 992 N N . PRO A 1 125 ? -14.510 16.380 22.434 1.00 53.72 125 PRO A N 1
ATOM 993 C CA . PRO A 1 125 ? -15.762 16.942 21.947 1.00 53.72 125 PRO A CA 1
ATOM 994 C C . PRO A 1 125 ? -16.715 15.796 21.595 1.00 53.72 125 PRO A C 1
ATOM 996 O O . PRO A 1 125 ? -16.400 14.926 20.779 1.00 53.72 125 PRO A O 1
ATOM 999 N N . GLN A 1 126 ? -17.868 15.771 22.261 1.00 64.38 126 GLN A N 1
ATOM 1000 C CA . GLN A 1 126 ? -18.915 14.796 21.993 1.00 64.38 126 GLN A CA 1
ATOM 1001 C C . GLN A 1 126 ? -19.410 14.989 20.558 1.00 64.38 126 GLN A C 1
ATOM 1003 O O . GLN A 1 126 ? -19.675 16.110 20.120 1.00 64.38 126 GLN A O 1
ATOM 1008 N N . ARG A 1 127 ? -19.522 13.883 19.815 1.00 55.31 127 ARG A N 1
ATOM 1009 C CA . ARG A 1 127 ? -20.178 13.877 18.506 1.00 55.31 127 ARG A CA 1
ATOM 1010 C C . ARG A 1 127 ? -21.614 14.392 18.705 1.00 55.31 127 ARG A C 1
ATOM 1012 O O . ARG A 1 127 ? -22.279 13.891 19.614 1.00 55.31 127 ARG A O 1
ATOM 1019 N N . PRO A 1 128 ? -22.095 15.363 17.908 1.00 56.59 128 PRO A N 1
ATOM 1020 C CA . PRO A 1 128 ? -23.475 15.811 18.014 1.00 56.59 128 PRO A CA 1
ATOM 1021 C C . PRO A 1 128 ? -24.437 14.630 17.795 1.00 56.59 128 PRO A C 1
ATOM 1023 O O . PRO A 1 128 ? -24.085 13.677 17.086 1.00 56.59 128 PRO A O 1
ATOM 1026 N N . PRO A 1 129 ? -25.627 14.663 18.418 1.00 59.28 129 PRO A N 1
ATOM 1027 C CA . PRO A 1 129 ? -26.626 13.617 18.268 1.00 59.28 129 PRO A CA 1
ATOM 1028 C C . PRO A 1 129 ? -26.997 13.411 16.787 1.00 59.28 129 PRO A C 1
ATOM 1030 O O . PRO A 1 129 ? -26.906 14.349 15.985 1.00 59.28 129 PRO A O 1
ATOM 1033 N N . PRO A 1 130 ? -27.418 12.189 16.412 1.00 53.09 130 PRO A N 1
ATOM 1034 C CA . PRO A 1 130 ? -27.678 11.800 15.023 1.00 53.09 130 PRO A CA 1
ATOM 1035 C C . PRO A 1 130 ? -28.692 12.692 14.283 1.00 53.09 130 PRO A C 1
ATOM 1037 O O . PRO A 1 130 ? -28.643 12.747 13.058 1.00 53.09 130 PRO A O 1
ATOM 1040 N N . ASP A 1 131 ? -29.515 13.465 14.996 1.00 54.91 131 ASP A N 1
ATOM 1041 C CA . ASP A 1 131 ? -30.498 14.395 14.420 1.00 54.91 131 ASP A CA 1
ATOM 1042 C C . ASP A 1 131 ? -29.884 15.636 13.740 1.00 54.91 131 ASP A C 1
ATOM 1044 O O . ASP A 1 131 ? -30.606 16.426 13.136 1.00 54.91 131 ASP A O 1
ATOM 1048 N N . THR A 1 132 ? -28.557 15.825 13.805 1.00 52.72 132 THR A N 1
ATOM 1049 C CA . THR A 1 132 ? -27.864 16.913 13.072 1.00 52.72 132 THR A CA 1
ATOM 1050 C C . THR A 1 132 ? -27.254 16.453 11.745 1.00 52.72 132 THR A C 1
ATOM 1052 O O . THR A 1 132 ? -26.662 17.254 11.019 1.00 52.72 132 THR A O 1
ATOM 1055 N N . LEU A 1 133 ? -27.384 15.169 11.395 1.00 54.53 133 LEU A N 1
ATOM 1056 C CA . LEU A 1 133 ? -27.123 14.742 10.029 1.00 54.53 133 LEU A CA 1
ATOM 1057 C C . LEU A 1 133 ? -28.282 15.250 9.177 1.00 54.53 133 LEU A C 1
ATOM 1059 O O . LEU A 1 133 ? -29.413 14.788 9.319 1.00 54.53 133 LEU A O 1
ATOM 1063 N N . LEU A 1 134 ? -27.991 16.208 8.292 1.00 57.78 134 LEU A N 1
ATOM 1064 C CA . LEU A 1 134 ? -28.875 16.507 7.170 1.00 57.78 134 LEU A CA 1
ATOM 1065 C C . LEU A 1 134 ? -29.336 15.172 6.574 1.00 57.78 134 LEU A C 1
ATOM 1067 O O . LEU A 1 134 ? -28.495 14.276 6.404 1.00 57.78 134 LEU A O 1
ATOM 1071 N N . PRO A 1 135 ? -30.638 15.011 6.282 1.00 51.91 135 PRO A N 1
ATOM 1072 C CA . PRO A 1 135 ? -31.099 13.796 5.647 1.00 51.91 135 PRO A CA 1
ATOM 1073 C C . PRO A 1 135 ? -30.240 13.549 4.400 1.00 51.91 135 PRO A C 1
ATOM 1075 O O . PRO A 1 135 ? -29.894 14.508 3.696 1.00 51.91 135 PRO A O 1
ATOM 1078 N N . PRO A 1 136 ? -29.860 12.290 4.118 1.00 49.97 136 PRO A N 1
ATOM 1079 C CA . PRO A 1 136 ? -29.260 11.960 2.835 1.00 49.97 136 PRO A CA 1
ATOM 1080 C C . PRO A 1 136 ? -30.146 12.554 1.731 1.00 49.97 136 PRO A C 1
ATOM 1082 O O . PRO A 1 136 ? -31.372 12.533 1.883 1.00 49.97 136 PRO A O 1
ATOM 1085 N N . PRO A 1 137 ? -29.571 13.094 0.642 1.00 43.50 137 PRO A N 1
ATOM 1086 C CA . PRO A 1 137 ? -30.343 13.610 -0.477 1.00 43.50 137 PRO A CA 1
ATOM 1087 C C . PRO A 1 137 ? -31.018 12.428 -1.181 1.00 43.50 137 PRO A C 1
ATOM 1089 O O . PRO A 1 137 ? -30.564 11.929 -2.207 1.00 43.50 137 PRO A O 1
ATOM 1092 N N . HIS A 1 138 ? -32.089 11.917 -0.591 1.00 49.84 138 HIS A N 1
ATOM 1093 C CA . HIS A 1 138 ? -33.027 11.072 -1.281 1.00 49.84 138 HIS A CA 1
ATOM 1094 C C . HIS A 1 138 ? -33.972 11.971 -2.065 1.00 49.84 138 HIS A C 1
ATOM 1096 O O . HIS A 1 138 ? -34.372 13.038 -1.613 1.00 49.84 138 HIS A O 1
ATOM 1102 N N . THR A 1 139 ? -34.317 11.462 -3.242 1.00 52.69 139 THR A N 1
ATOM 1103 C CA . THR A 1 139 ? -35.360 11.936 -4.149 1.00 52.69 139 THR A CA 1
ATOM 1104 C C . THR A 1 139 ? -35.007 13.122 -5.043 1.00 52.69 139 THR A C 1
ATOM 1106 O O . THR A 1 139 ? -35.763 14.083 -5.137 1.00 52.69 139 THR A O 1
ATOM 1109 N N . LEU A 1 140 ? -33.965 12.975 -5.871 1.00 44.78 140 LEU A N 1
ATOM 1110 C CA . LEU A 1 140 ? -34.200 13.296 -7.282 1.00 44.78 140 LEU A CA 1
ATOM 1111 C C . LEU A 1 140 ? -35.225 12.270 -7.784 1.00 44.78 140 LEU A C 1
ATOM 1113 O O . LEU A 1 140 ? -34.885 11.119 -8.060 1.00 44.78 140 LEU A O 1
ATOM 1117 N N . LYS A 1 141 ? -36.506 12.654 -7.804 1.00 53.09 141 LYS A N 1
ATOM 1118 C CA . LYS A 1 141 ? -37.489 11.971 -8.646 1.00 53.09 141 LYS A CA 1
ATOM 1119 C C . LYS A 1 141 ? -36.916 12.004 -10.061 1.00 53.09 141 LYS A C 1
ATOM 1121 O O . LYS A 1 141 ? -36.663 13.087 -10.581 1.00 53.09 141 LYS A O 1
ATOM 1126 N N . ASN A 1 142 ? -36.696 10.840 -10.667 1.00 54.78 142 ASN A N 1
ATOM 1127 C CA . ASN A 1 142 ? -36.598 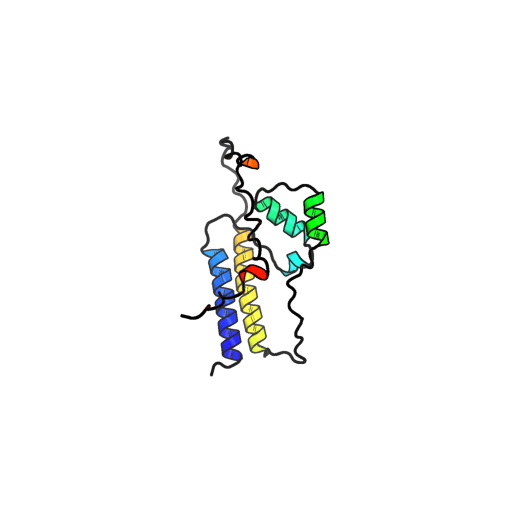10.805 -12.120 1.00 54.78 142 ASN A CA 1
ATOM 1128 C C . ASN A 1 142 ? -37.923 11.370 -12.657 1.00 54.78 142 ASN A C 1
ATOM 1130 O O . ASN A 1 142 ? -38.974 10.937 -12.166 1.00 54.78 142 ASN A O 1
ATOM 1134 N N . PRO A 1 143 ? -37.895 12.342 -13.582 1.00 55.16 143 PRO A N 1
ATOM 1135 C CA . PRO A 1 143 ? -39.117 12.876 -14.163 1.00 55.16 143 PRO A CA 1
ATOM 1136 C C . PRO A 1 143 ? -39.915 11.744 -14.817 1.00 55.16 143 PRO A C 1
ATOM 1138 O O . PRO A 1 143 ? -39.347 10.785 -15.353 1.00 55.16 143 PRO A O 1
ATOM 1141 N N . SER A 1 144 ? -41.240 11.830 -14.712 1.00 54.22 144 SER A N 1
ATOM 1142 C CA . SER A 1 144 ? -42.147 10.878 -15.361 1.00 54.22 144 SER A CA 1
ATOM 1143 C C . SER A 1 144 ? -41.976 10.986 -16.886 1.00 54.22 144 SER A C 1
ATOM 1145 O O . SER A 1 144 ? -41.691 12.083 -17.368 1.00 54.22 144 SER A O 1
ATOM 1147 N N . PRO A 1 145 ? -42.167 9.914 -17.681 1.00 53.91 145 PRO A N 1
ATOM 1148 C CA . PRO A 1 145 ? -41.996 9.961 -19.139 1.00 53.91 145 PRO A CA 1
ATOM 1149 C C . PRO A 1 145 ? -42.814 11.049 -19.863 1.00 53.91 145 PRO A C 1
ATOM 1151 O O . PRO A 1 145 ? -42.457 11.429 -20.973 1.00 53.91 145 PRO A O 1
ATOM 1154 N N . GLU A 1 146 ? -43.875 11.575 -19.240 1.00 58.78 146 GLU A N 1
ATOM 1155 C CA . GLU A 1 146 ? -44.667 12.709 -19.748 1.00 58.78 146 GLU A CA 1
ATOM 1156 C C . GLU A 1 146 ? -43.925 14.059 -19.741 1.00 58.78 146 GLU A C 1
ATOM 1158 O O . GLU A 1 146 ? -44.235 14.912 -20.565 1.00 58.78 146 GLU A O 1
ATOM 1163 N N . GLU A 1 147 ? -42.922 14.263 -18.879 1.00 56.50 147 GLU A N 1
ATOM 1164 C CA . GLU A 1 147 ? -42.150 15.521 -18.809 1.00 56.50 147 GLU A CA 1
ATOM 1165 C C . GLU A 1 147 ? -41.030 15.611 -19.866 1.00 56.50 147 GLU A C 1
ATOM 1167 O O . GLU A 1 147 ? -40.338 16.624 -19.952 1.00 56.50 147 GLU A O 1
ATOM 1172 N N . LEU A 1 148 ? -40.832 14.564 -20.677 1.00 56.44 148 LEU A N 1
ATOM 1173 C CA . LEU A 1 148 ? -39.779 14.491 -21.702 1.00 56.44 148 LEU A CA 1
ATOM 1174 C C . LEU A 1 148 ? -40.272 14.768 -23.130 1.00 56.44 148 LEU A C 1
ATOM 1176 O O . LEU A 1 148 ? -39.484 14.671 -24.073 1.00 56.44 148 LEU A O 1
ATOM 1180 N N . LEU A 1 149 ? -41.549 15.109 -23.318 1.00 55.09 149 LEU A N 1
ATOM 1181 C CA . LEU A 1 149 ? -42.072 15.457 -24.638 1.00 55.09 149 LEU A CA 1
ATOM 1182 C C . LEU A 1 149 ? -41.865 16.955 -24.929 1.00 55.09 149 LEU A C 1
ATOM 1184 O O . LEU A 1 149 ? -42.219 17.790 -24.095 1.00 55.09 149 LEU A O 1
ATOM 1188 N N . PRO A 1 150 ? -41.308 17.329 -26.098 1.00 65.38 150 PRO A N 1
ATOM 1189 C CA . PRO A 1 150 ? -41.236 18.729 -26.503 1.00 65.38 150 PRO A CA 1
ATOM 1190 C C . PRO A 1 150 ? -42.648 19.292 -26.755 1.00 65.38 150 PRO A C 1
ATOM 1192 O O . PRO A 1 150 ? -43.543 18.538 -27.153 1.00 65.38 150 PRO A O 1
ATOM 1195 N N . PRO A 1 151 ? -42.869 20.605 -26.546 1.00 60.66 151 PRO A N 1
ATOM 1196 C CA . PRO A 1 151 ? -44.159 21.223 -26.827 1.00 60.66 151 PRO A CA 1
ATOM 1197 C C . PRO A 1 151 ? -44.519 21.039 -28.305 1.00 60.66 151 PRO A C 1
ATOM 1199 O O . PRO A 1 151 ? -43.689 21.233 -29.191 1.00 60.66 151 PRO A O 1
ATOM 1202 N N . SER A 1 152 ? -45.761 20.627 -28.561 1.00 57.53 152 SER A N 1
ATOM 1203 C CA . SER A 1 152 ? -46.311 20.561 -29.914 1.00 57.53 152 SER A CA 1
ATOM 1204 C C . SER A 1 152 ? -46.549 21.982 -30.417 1.00 57.53 152 SER A C 1
ATOM 1206 O O . SER A 1 152 ? -47.378 22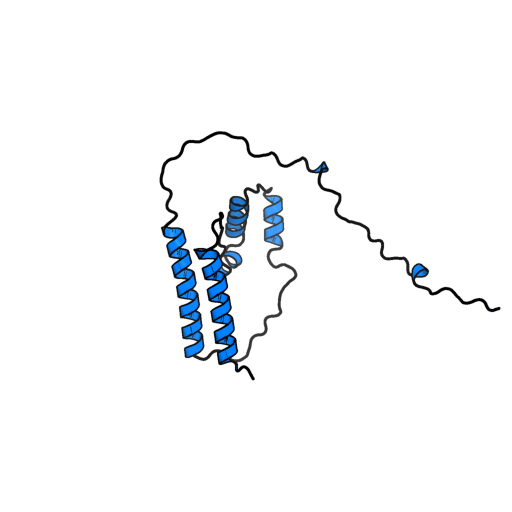.698 -29.858 1.00 57.53 152 SER A O 1
ATOM 1208 N N . ASP A 1 153 ? -45.825 22.382 -31.459 1.00 51.78 153 ASP A N 1
ATOM 1209 C CA . ASP A 1 153 ? -46.065 23.637 -32.166 1.00 51.78 153 ASP A CA 1
ATOM 1210 C C . ASP A 1 153 ? -47.454 23.596 -32.821 1.00 51.78 153 ASP A C 1
ATOM 1212 O O . ASP A 1 153 ? -47.666 22.967 -33.860 1.00 51.78 153 ASP A O 1
ATOM 1216 N N . THR A 1 154 ? -48.426 24.265 -32.204 1.00 51.44 154 THR A N 1
ATOM 1217 C CA . THR A 1 154 ? -49.655 24.674 -32.889 1.00 51.44 154 THR A CA 1
ATOM 1218 C C . THR A 1 154 ? -49.381 25.931 -33.704 1.00 51.44 154 THR A C 1
ATOM 1220 O O . THR A 1 154 ? -48.948 26.952 -33.175 1.00 51.44 154 THR A O 1
ATOM 1223 N N . ALA A 1 155 ? -49.642 25.798 -35.001 1.00 43.97 155 ALA A N 1
ATOM 1224 C CA . ALA A 1 155 ? -49.442 26.766 -36.064 1.00 43.97 155 ALA A CA 1
ATOM 1225 C C . ALA A 1 155 ? -50.139 28.122 -35.855 1.00 43.97 155 ALA A C 1
ATOM 1227 O O . ALA A 1 155 ? -51.237 28.197 -35.299 1.00 43.97 155 ALA A O 1
ATOM 1228 N N . GLY A 1 156 ? -49.514 29.155 -36.424 1.00 40.25 156 GLY A N 1
ATOM 1229 C CA . GLY A 1 156 ? -50.106 30.429 -36.827 1.00 40.25 156 GLY A CA 1
ATOM 1230 C C . GLY A 1 156 ? -49.477 30.869 -38.139 1.00 40.25 156 GLY A C 1
ATOM 1231 O O . GLY A 1 156 ? -48.227 30.863 -38.193 1.00 40.25 156 GLY A O 1
#

pLDDT: mean 80.73, std 20.47, range [34.41, 98.5]

Sequence (156 aa):
MKNWQDFVTEKLTTWKKTNLDWLLNFKGPRHVVLYDQLVTNVEEELKAVLSFLNLNLSPSALDCALSRREGIYKRRRRALPFDPYTPSMRAALRRGEEEVMSALRGLLSSTSPTKGASASTTPPPQRPPPDTLLPPPHTLKNPSPEELLPPSDTAG